Protein AF-A0A605MLF8-F1 (afdb_monomer_lite)

Radius of gyration: 11.59 Å; chains: 1; bounding box: 33×24×25 Å

Structure (mmCIF, N/CA/C/O backbone):
data_AF-A0A605MLF8-F1
#
_entry.id   AF-A0A605MLF8-F1
#
loop_
_atom_site.group_PDB
_atom_site.id
_atom_site.type_symbol
_atom_site.label_atom_id
_atom_site.label_alt_id
_atom_site.label_comp_id
_atom_site.label_asym_id
_atom_site.label_entity_id
_atom_site.label_seq_id
_atom_site.pdbx_PDB_ins_code
_atom_site.Cartn_x
_atom_site.Cartn_y
_atom_site.Cartn_z
_atom_site.occupancy
_atom_site.B_iso_or_equiv
_atom_site.auth_seq_id
_atom_site.auth_comp_id
_atom_site.auth_asym_id
_atom_site.auth_atom_id
_atom_site.pdbx_PDB_model_num
ATOM 1 N N . ILE A 1 1 ? 6.966 2.172 14.484 1.00 47.56 1 ILE A N 1
ATOM 2 C CA . ILE A 1 1 ? 6.865 2.441 13.029 1.00 47.56 1 ILE A CA 1
ATOM 3 C C . ILE A 1 1 ? 6.286 3.848 12.895 1.00 47.56 1 ILE A C 1
ATOM 5 O O . ILE A 1 1 ? 5.252 4.107 13.489 1.00 47.56 1 ILE A O 1
ATOM 9 N N . TYR A 1 2 ? 6.980 4.793 12.254 1.00 32.22 2 TYR A N 1
ATOM 10 C CA . TYR A 1 2 ? 6.468 6.163 12.087 1.00 32.22 2 TYR A CA 1
ATOM 11 C C . TYR A 1 2 ? 5.548 6.188 10.862 1.00 32.22 2 TYR A C 1
ATOM 13 O O . TYR A 1 2 ? 6.032 6.153 9.731 1.00 32.22 2 TYR A O 1
ATOM 21 N N . VAL A 1 3 ? 4.230 6.178 11.077 1.00 45.44 3 VAL A N 1
ATOM 22 C CA . VAL A 1 3 ? 3.234 6.221 9.998 1.00 45.44 3 VAL A CA 1
ATOM 23 C C . VAL A 1 3 ? 2.896 7.683 9.723 1.00 45.44 3 VAL A C 1
ATOM 25 O O . VAL A 1 3 ? 2.030 8.269 10.367 1.00 45.44 3 VAL A O 1
ATOM 28 N N . LYS A 1 4 ? 3.615 8.309 8.784 1.00 43.00 4 LYS A N 1
ATOM 29 C CA . LYS A 1 4 ? 3.292 9.667 8.329 1.00 43.00 4 LYS A CA 1
ATOM 30 C C . LYS A 1 4 ? 2.137 9.569 7.332 1.00 43.00 4 LYS A C 1
ATOM 32 O O . LYS A 1 4 ? 2.344 9.394 6.134 1.00 43.00 4 LYS A O 1
ATOM 37 N N . THR A 1 5 ? 0.912 9.660 7.835 1.00 46.88 5 THR A N 1
ATOM 38 C CA . THR A 1 5 ? -0.320 9.857 7.060 1.00 46.88 5 THR A CA 1
ATOM 39 C C . THR A 1 5 ? -0.288 11.241 6.430 1.00 46.88 5 THR A C 1
ATOM 41 O O . THR A 1 5 ? -0.852 12.200 6.946 1.00 46.88 5 THR A O 1
ATOM 44 N N . ASN A 1 6 ? 0.433 11.406 5.327 1.00 42.44 6 ASN A N 1
ATOM 45 C CA . ASN A 1 6 ? 0.339 12.658 4.599 1.00 42.44 6 ASN A CA 1
ATOM 46 C C . ASN A 1 6 ? 0.436 12.432 3.100 1.00 42.44 6 ASN A C 1
ATOM 48 O O . ASN A 1 6 ? 1.519 12.425 2.524 1.00 42.44 6 ASN A O 1
ATOM 52 N N . ARG A 1 7 ? -0.767 12.338 2.525 1.00 48.50 7 ARG A N 1
ATOM 53 C CA . ARG A 1 7 ? -1.100 12.554 1.121 1.00 48.50 7 ARG A CA 1
ATOM 54 C C . ARG A 1 7 ? -0.560 11.494 0.149 1.00 48.50 7 ARG A C 1
ATOM 56 O O . ARG A 1 7 ? 0.544 10.983 0.277 1.00 48.50 7 ARG A O 1
ATOM 63 N N . PHE A 1 8 ? -1.367 11.259 -0.882 1.00 46.69 8 PHE A N 1
ATOM 64 C CA . PHE A 1 8 ? -1.047 10.557 -2.127 1.00 46.69 8 PHE A CA 1
ATOM 65 C C . PHE A 1 8 ? -1.169 9.026 -2.114 1.00 46.69 8 PHE A C 1
ATOM 67 O O . PHE A 1 8 ? -0.216 8.301 -1.852 1.00 46.69 8 PHE A O 1
ATOM 74 N N . TYR A 1 9 ? -2.311 8.547 -2.611 1.00 48.28 9 TYR A N 1
ATOM 75 C CA . TYR A 1 9 ? -2.317 8.110 -4.008 1.00 48.28 9 TYR A CA 1
ATOM 76 C C . TYR A 1 9 ? -3.708 8.308 -4.620 1.00 48.28 9 TYR A C 1
ATOM 78 O O . TYR A 1 9 ? -4.701 7.813 -4.096 1.00 48.28 9 TYR A O 1
ATOM 86 N N . SER A 1 10 ? -3.773 9.046 -5.728 1.00 52.00 10 SER A N 1
ATOM 87 C CA . SER A 1 10 ? -4.976 9.368 -6.509 1.00 52.00 10 SER A CA 1
ATOM 88 C C . SER A 1 10 ? -5.554 8.154 -7.252 1.00 52.00 10 SER A C 1
ATOM 90 O O . SER A 1 10 ? -6.024 8.298 -8.375 1.00 52.00 10 SER A O 1
ATOM 92 N N . ASN A 1 11 ? -5.463 6.949 -6.678 1.00 64.94 11 ASN A N 1
ATOM 93 C CA . ASN A 1 11 ? -6.027 5.739 -7.260 1.00 64.94 11 ASN A CA 1
ATOM 94 C C . ASN A 1 11 ? -7.378 5.441 -6.586 1.00 64.94 11 ASN A C 1
ATOM 96 O O . ASN A 1 11 ? -7.409 4.750 -5.560 1.00 64.94 11 ASN A O 1
ATOM 100 N N . PRO A 1 12 ? -8.492 5.971 -7.131 1.00 63.38 12 PRO A N 1
ATOM 101 C CA . PRO A 1 12 ? -9.817 5.791 -6.551 1.00 63.38 12 PRO A CA 1
ATOM 102 C C . PRO A 1 12 ? -10.212 4.318 -6.464 1.00 63.38 12 PRO A C 1
ATOM 104 O O . PRO A 1 12 ? -10.955 3.958 -5.560 1.00 63.38 12 PRO A O 1
ATOM 107 N N . SER A 1 13 ? -9.682 3.448 -7.329 1.00 72.25 13 SER A N 1
ATOM 108 C CA . SER A 1 13 ? -9.986 2.017 -7.302 1.00 72.25 13 SER A CA 1
ATOM 109 C C . SER A 1 13 ? -9.472 1.345 -6.028 1.00 72.25 13 SER A C 1
ATOM 111 O O . SER A 1 13 ? -10.206 0.591 -5.404 1.00 72.25 13 SER A O 1
ATOM 113 N N . LEU A 1 14 ? -8.246 1.648 -5.587 1.00 74.50 14 LEU A N 1
ATOM 114 C CA . LEU A 1 14 ? -7.699 1.089 -4.342 1.00 74.50 14 LEU A CA 1
ATOM 115 C C . LEU A 1 14 ? -8.447 1.611 -3.114 1.00 74.50 14 LEU A C 1
ATOM 117 O O . LEU A 1 14 ? -8.782 0.828 -2.229 1.00 74.50 14 LEU A O 1
ATOM 121 N N . ALA A 1 15 ? -8.752 2.910 -3.091 1.00 70.69 15 ALA A N 1
ATOM 122 C CA . ALA A 1 15 ? -9.529 3.509 -2.012 1.00 70.69 15 ALA A CA 1
ATOM 123 C C . ALA A 1 15 ? -10.947 2.915 -1.932 1.00 70.69 15 ALA A C 1
ATOM 125 O O . ALA A 1 15 ? -11.414 2.595 -0.841 1.00 70.69 15 ALA A O 1
ATOM 126 N N . LEU A 1 16 ? -11.603 2.704 -3.081 1.00 75.88 16 LEU A N 1
ATOM 127 C CA . LEU A 1 16 ? -12.924 2.076 -3.169 1.00 75.88 16 LEU A CA 1
ATOM 128 C C . LEU A 1 16 ? -12.899 0.616 -2.701 1.00 75.88 16 LEU A C 1
ATOM 130 O O . LEU A 1 16 ? -13.833 0.154 -2.057 1.00 75.88 16 LEU A O 1
ATOM 134 N N . LEU A 1 17 ? -11.809 -0.097 -2.986 1.00 80.25 17 LEU A N 1
ATOM 135 C CA . LEU A 1 17 ? -11.584 -1.471 -2.543 1.00 80.25 17 LEU A CA 1
ATOM 136 C C . LEU A 1 17 ? -11.103 -1.570 -1.082 1.00 80.25 17 LEU A C 1
ATOM 138 O O . LEU A 1 17 ? -10.720 -2.652 -0.652 1.00 80.25 17 LEU A O 1
ATOM 142 N N . GLY A 1 18 ? -11.079 -0.471 -0.318 1.00 77.94 18 GLY A N 1
ATOM 143 C CA . GLY A 1 18 ? -10.704 -0.486 1.102 1.00 77.94 18 GLY A CA 1
ATOM 144 C C . GLY A 1 18 ? -9.198 -0.595 1.368 1.00 77.94 18 GLY A C 1
ATOM 145 O O . GLY A 1 18 ? -8.781 -0.848 2.504 1.00 77.94 18 GLY A O 1
ATOM 146 N N . PHE A 1 19 ? -8.364 -0.392 0.346 1.00 82.06 19 PHE A N 1
ATOM 147 C CA . PHE A 1 19 ? -6.917 -0.348 0.506 1.0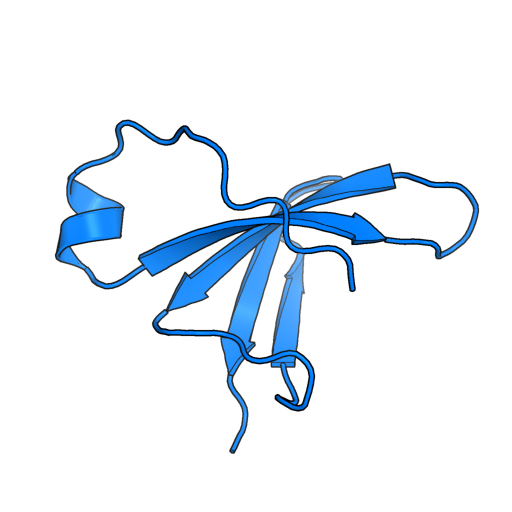0 82.06 19 PHE A CA 1
ATOM 148 C C . PHE A 1 19 ? -6.447 1.035 0.939 1.00 82.06 19 PHE A C 1
ATOM 150 O O . PHE A 1 19 ? -6.849 2.074 0.413 1.00 82.06 19 PHE A O 1
ATOM 157 N N . ARG A 1 20 ? -5.516 1.027 1.885 1.00 79.62 20 ARG A N 1
ATOM 158 C CA . ARG A 1 20 ? -4.797 2.182 2.394 1.00 79.62 20 ARG A CA 1
ATOM 159 C C . ARG A 1 20 ? -3.320 2.021 2.090 1.00 79.62 20 ARG A C 1
ATOM 161 O O . ARG A 1 20 ? -2.759 0.929 2.184 1.00 79.62 20 ARG A O 1
ATOM 168 N N . ILE A 1 21 ? -2.700 3.127 1.709 1.00 78.88 21 ILE A N 1
ATOM 169 C CA . ILE A 1 21 ? -1.290 3.168 1.344 1.00 78.88 21 ILE A CA 1
ATOM 170 C C . ILE A 1 21 ? -0.559 3.973 2.408 1.00 78.88 21 ILE A C 1
ATOM 172 O O . ILE A 1 21 ? -0.948 5.092 2.740 1.00 78.88 21 ILE A O 1
A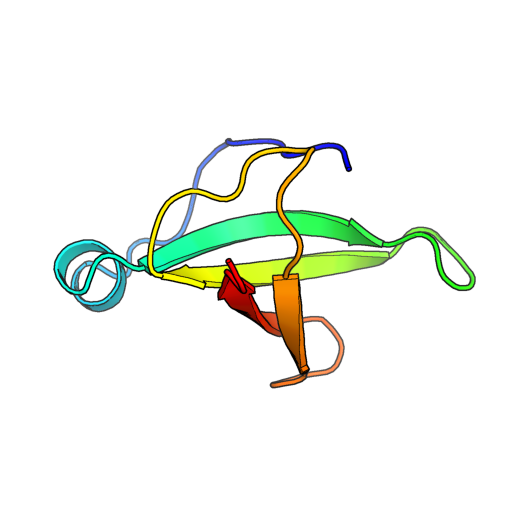TOM 176 N N . PHE A 1 22 ? 0.508 3.394 2.934 1.00 78.06 22 PHE A N 1
ATOM 177 C CA . PHE A 1 22 ? 1.325 3.967 3.986 1.00 78.06 22 PHE A CA 1
ATOM 178 C C . PHE A 1 22 ? 2.752 4.123 3.482 1.00 78.06 22 PHE A C 1
ATOM 180 O O . PHE A 1 22 ? 3.285 3.236 2.822 1.00 78.06 22 PHE A O 1
ATOM 187 N N . LYS A 1 23 ? 3.395 5.238 3.824 1.00 77.69 23 LYS A N 1
ATOM 188 C CA . LYS A 1 23 ? 4.847 5.368 3.698 1.00 77.69 23 LYS A CA 1
ATOM 189 C C . LYS A 1 23 ? 5.469 5.144 5.063 1.00 77.69 23 LYS A C 1
ATOM 191 O O . LYS A 1 23 ? 5.155 5.864 6.012 1.00 77.69 23 LYS A O 1
ATOM 196 N N . ALA A 1 24 ? 6.326 4.138 5.152 1.00 76.44 24 ALA A N 1
ATOM 197 C CA . ALA A 1 24 ? 7.033 3.790 6.370 1.00 76.44 24 ALA A CA 1
ATOM 198 C C . ALA A 1 24 ? 8.529 3.682 6.087 1.00 76.44 24 ALA A C 1
ATOM 200 O O . ALA A 1 24 ? 8.947 3.149 5.063 1.00 76.44 24 ALA A O 1
ATOM 201 N N . ASN A 1 25 ? 9.337 4.166 7.022 1.00 75.50 25 ASN A N 1
ATOM 202 C CA . ASN A 1 25 ? 10.773 3.941 6.992 1.00 75.50 25 ASN A CA 1
ATOM 203 C C . ASN A 1 25 ? 11.080 2.600 7.660 1.00 75.50 25 ASN A C 1
ATOM 205 O O . ASN A 1 25 ? 10.794 2.426 8.847 1.00 75.50 25 ASN A O 1
ATOM 209 N N . ILE A 1 26 ? 11.637 1.660 6.897 1.00 73.06 26 ILE A N 1
ATOM 210 C CA . ILE A 1 26 ? 12.095 0.366 7.410 1.00 73.06 26 ILE A CA 1
ATOM 211 C C . ILE A 1 26 ? 13.594 0.473 7.670 1.00 73.06 26 ILE A C 1
ATOM 213 O O . ILE A 1 26 ? 14.360 0.863 6.789 1.00 73.06 26 ILE A O 1
ATOM 217 N N . ASN A 1 27 ? 13.998 0.131 8.892 1.00 64.75 27 ASN A N 1
ATOM 218 C CA . ASN A 1 27 ? 15.378 0.231 9.350 1.00 64.75 27 ASN A CA 1
ATOM 219 C C . ASN A 1 27 ? 15.996 -1.175 9.407 1.00 64.75 27 ASN A C 1
ATOM 221 O O . ASN A 1 27 ? 16.089 -1.774 10.471 1.00 64.75 27 ASN A O 1
ATOM 225 N N . ASP A 1 28 ? 16.328 -1.732 8.240 1.00 63.06 28 ASP A N 1
ATOM 226 C CA . ASP A 1 28 ? 16.869 -3.101 8.118 1.00 63.06 28 ASP A CA 1
ATOM 227 C C . ASP A 1 28 ? 18.396 -3.104 7.908 1.00 63.06 28 ASP A C 1
ATOM 229 O O . ASP A 1 28 ? 19.094 -3.932 8.477 1.00 63.06 28 ASP A O 1
ATOM 233 N N . ARG A 1 29 ? 18.938 -2.125 7.164 1.00 63.12 29 ARG A N 1
ATOM 234 C CA . ARG A 1 29 ? 20.386 -1.879 6.945 1.00 63.12 29 ARG A CA 1
ATOM 235 C C . ARG A 1 29 ? 20.598 -0.486 6.327 1.00 63.12 29 ARG A C 1
ATOM 237 O O . ARG A 1 29 ? 21.229 -0.319 5.288 1.00 63.12 29 ARG A O 1
ATOM 244 N N . GLY A 1 30 ? 19.963 0.511 6.938 1.00 67.00 30 GLY A N 1
ATOM 245 C CA . GLY A 1 30 ? 19.805 1.865 6.408 1.00 67.00 30 GLY A CA 1
ATOM 246 C C . GLY A 1 30 ? 18.329 2.240 6.313 1.00 67.00 30 GLY A C 1
ATOM 247 O O . GLY A 1 30 ? 17.486 1.390 6.022 1.00 67.00 30 GLY A O 1
ATOM 248 N N . THR A 1 31 ? 18.019 3.506 6.582 1.00 72.44 31 THR A N 1
ATOM 249 C CA . THR A 1 31 ? 16.656 4.036 6.521 1.00 72.44 31 THR A CA 1
ATOM 250 C C . THR A 1 31 ? 16.195 4.049 5.067 1.00 72.44 31 THR A C 1
ATOM 252 O O . THR A 1 31 ? 16.610 4.910 4.292 1.00 72.44 31 THR A O 1
ATOM 255 N N . LYS A 1 32 ? 15.359 3.083 4.679 1.00 74.88 32 LYS A N 1
ATOM 256 C CA . LYS A 1 32 ? 14.708 3.076 3.365 1.00 74.88 32 LYS A CA 1
ATOM 257 C C . LYS A 1 32 ? 13.220 3.338 3.514 1.00 74.88 32 LYS A C 1
ATOM 259 O O . LYS A 1 32 ? 12.547 2.715 4.336 1.00 74.88 32 LYS A O 1
ATOM 264 N N . GLU A 1 33 ? 12.713 4.231 2.676 1.00 79.00 33 GLU A N 1
ATOM 265 C CA . GLU A 1 33 ? 11.284 4.473 2.539 1.00 79.00 33 GLU A CA 1
ATOM 266 C C . GLU A 1 33 ? 10.635 3.338 1.746 1.00 79.00 33 GLU A C 1
ATOM 268 O O . GLU A 1 33 ? 11.016 3.052 0.607 1.00 79.00 33 GLU A O 1
ATOM 273 N N . PHE A 1 34 ? 9.633 2.715 2.357 1.00 80.44 34 PHE A N 1
ATOM 274 C CA . PHE A 1 34 ? 8.785 1.706 1.746 1.00 80.44 34 PHE A CA 1
ATOM 275 C C . PHE A 1 34 ? 7.349 2.203 1.643 1.00 80.44 34 PHE A C 1
ATOM 277 O O . PHE A 1 34 ? 6.813 2.835 2.557 1.00 80.44 34 PHE A O 1
ATOM 284 N N . VAL A 1 35 ? 6.721 1.860 0.526 1.00 83.44 35 VAL A N 1
ATOM 285 C CA . VAL A 1 35 ? 5.293 2.011 0.285 1.00 83.44 35 VAL A CA 1
ATOM 286 C C . VAL A 1 35 ? 4.612 0.702 0.668 1.00 83.44 35 VAL A C 1
ATOM 288 O O . VAL A 1 35 ? 4.846 -0.340 0.061 1.00 83.44 35 VAL A O 1
ATOM 291 N N . ILE A 1 36 ? 3.769 0.757 1.689 1.00 82.81 36 ILE A N 1
ATOM 292 C CA . ILE A 1 36 ? 3.010 -0.377 2.204 1.00 82.81 36 ILE A CA 1
ATOM 293 C C . ILE A 1 36 ? 1.560 -0.215 1.765 1.00 82.81 36 ILE A C 1
ATOM 295 O O . ILE A 1 36 ? 0.917 0.773 2.106 1.00 82.81 36 ILE A O 1
ATOM 299 N N . ILE A 1 37 ? 1.032 -1.190 1.036 1.00 84.81 37 ILE A N 1
ATOM 300 C CA . ILE A 1 37 ? -0.365 -1.234 0.600 1.00 84.81 37 ILE A CA 1
ATOM 301 C C . ILE A 1 37 ? -1.089 -2.248 1.482 1.00 84.81 37 ILE A C 1
ATOM 303 O O . ILE A 1 37 ? -0.736 -3.422 1.464 1.00 84.81 37 ILE A O 1
ATOM 307 N N . CYS A 1 38 ? -2.086 -1.828 2.256 1.00 84.44 38 CYS A N 1
ATOM 308 C CA . CYS A 1 38 ? -2.816 -2.704 3.171 1.00 84.44 38 CYS A CA 1
ATOM 309 C C . CYS A 1 38 ? -4.322 -2.543 3.023 1.00 84.44 38 CYS A C 1
ATOM 311 O O . CYS A 1 38 ? -4.812 -1.432 2.872 1.00 84.44 38 CYS A O 1
ATOM 313 N N . HIS A 1 39 ? -5.063 -3.641 3.119 1.00 83.19 39 HIS A N 1
ATOM 314 C CA . HIS A 1 39 ? -6.516 -3.595 3.239 1.00 83.19 39 HIS A CA 1
ATOM 315 C C . HIS A 1 39 ? -6.898 -3.366 4.710 1.00 83.19 39 HIS A C 1
ATOM 317 O O . HIS A 1 39 ? -6.540 -4.182 5.562 1.00 83.19 39 HIS A O 1
ATOM 323 N N . GLY A 1 40 ? -7.593 -2.266 5.014 1.00 75.81 40 GLY A N 1
ATOM 324 C CA . GLY A 1 40 ? -7.966 -1.882 6.384 1.00 75.81 40 GLY A CA 1
ATOM 325 C C . GLY A 1 40 ? -6.955 -0.987 7.118 1.00 75.81 40 GLY A C 1
ATOM 326 O O . GLY A 1 40 ? -6.085 -0.360 6.509 1.00 75.81 40 GLY A O 1
ATOM 327 N N . GLU A 1 41 ? -7.106 -0.883 8.440 1.00 73.69 41 GLU A N 1
ATOM 328 C CA . GLU A 1 41 ? -6.291 -0.019 9.304 1.00 73.69 41 GLU A CA 1
ATOM 329 C C . GLU A 1 41 ? -5.202 -0.810 10.020 1.00 73.69 41 GLU A C 1
ATOM 331 O O . GLU A 1 41 ? -5.480 -1.785 10.712 1.00 73.69 41 GLU A O 1
ATOM 336 N N . ILE A 1 42 ? -3.951 -0.381 9.850 1.00 73.69 42 ILE A N 1
ATOM 337 C CA . ILE A 1 42 ? -2.819 -0.916 10.603 1.00 73.69 42 ILE A CA 1
ATOM 338 C C . ILE A 1 42 ? -2.641 -0.043 11.840 1.00 73.69 42 ILE A C 1
ATOM 340 O O . ILE A 1 42 ? -2.339 1.145 11.716 1.00 73.69 42 ILE A O 1
ATOM 344 N N . ASP A 1 43 ? -2.777 -0.648 13.014 1.00 71.00 43 ASP A N 1
ATOM 345 C CA . ASP A 1 43 ? -2.351 -0.035 14.269 1.00 71.00 43 ASP A CA 1
ATOM 346 C C . ASP A 1 43 ? -0.900 -0.428 14.601 1.00 71.00 43 ASP A C 1
ATOM 348 O O . ASP A 1 43 ? -0.410 -1.470 14.157 1.00 71.00 43 ASP A O 1
ATOM 352 N N . ASN A 1 44 ? -0.206 0.377 15.408 1.00 68.44 44 ASN A N 1
ATOM 353 C CA . ASN A 1 44 ? 1.173 0.104 15.825 1.00 68.44 44 ASN A CA 1
ATOM 354 C C . ASN A 1 44 ? 1.350 -1.256 16.519 1.00 68.44 44 ASN A C 1
ATOM 356 O O . ASN A 1 44 ? 2.447 -1.811 16.461 1.00 68.44 44 ASN A O 1
ATOM 360 N N . ASN A 1 45 ? 0.306 -1.795 17.154 1.00 74.44 45 ASN A N 1
ATOM 361 C CA . ASN A 1 45 ? 0.362 -3.096 17.823 1.00 74.44 45 ASN A CA 1
ATOM 362 C C . ASN A 1 45 ? -0.104 -4.270 16.937 1.00 74.44 45 ASN A C 1
ATOM 364 O O . ASN A 1 45 ? -0.163 -5.415 17.388 1.00 74.44 45 ASN A O 1
ATOM 368 N N . SER A 1 46 ? -0.455 -4.008 15.675 1.00 69.12 46 SER A N 1
ATOM 369 C CA . SER A 1 46 ? -0.969 -5.030 14.761 1.00 69.12 46 SER A CA 1
ATOM 370 C C . SER A 1 46 ? 0.159 -5.884 14.183 1.00 69.12 46 SER A C 1
ATOM 372 O O . SER A 1 46 ? 1.156 -5.369 13.675 1.00 69.12 46 SER A O 1
ATOM 374 N N . ARG A 1 47 ? -0.015 -7.211 14.182 1.00 78.38 47 ARG A N 1
ATOM 375 C CA . ARG A 1 47 ? 0.875 -8.113 13.443 1.00 78.38 47 ARG A CA 1
ATOM 376 C C . ARG A 1 47 ? 0.479 -8.114 11.972 1.00 78.38 47 ARG A C 1
ATOM 378 O O . ARG A 1 47 ? -0.653 -8.429 11.614 1.00 78.38 47 ARG A O 1
ATOM 385 N N . ILE A 1 48 ? 1.425 -7.781 11.104 1.00 77.38 48 ILE A N 1
ATOM 386 C CA . ILE A 1 48 ? 1.208 -7.781 9.658 1.00 77.38 48 ILE A CA 1
ATOM 387 C C . ILE A 1 48 ? 2.104 -8.819 8.991 1.00 77.38 48 ILE A C 1
ATOM 389 O O . ILE A 1 48 ? 3.287 -8.943 9.308 1.00 77.38 48 ILE A O 1
ATOM 393 N N . LYS A 1 49 ? 1.544 -9.557 8.035 1.00 83.81 49 LYS A N 1
ATOM 394 C CA . LYS A 1 49 ? 2.327 -10.292 7.039 1.00 83.81 49 LYS A CA 1
ATOM 395 C C . LYS A 1 49 ? 2.462 -9.403 5.821 1.00 83.81 49 LYS A C 1
ATOM 397 O O . LYS A 1 49 ? 1.476 -8.802 5.411 1.00 83.81 49 LYS A O 1
ATOM 402 N N . TYR 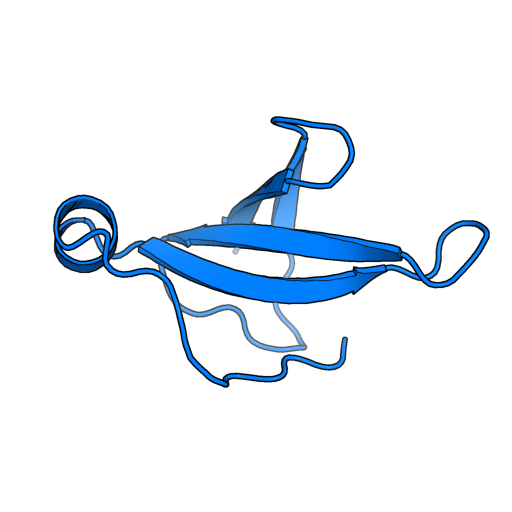A 1 50 ? 3.650 -9.319 5.239 1.00 82.69 50 TYR A N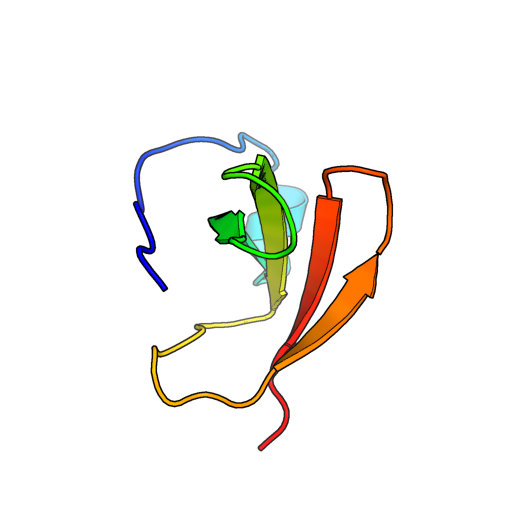 1
ATOM 403 C CA . TYR A 1 50 ? 3.853 -8.538 4.027 1.00 82.69 50 TYR A CA 1
ATOM 404 C C . TYR A 1 50 ? 4.465 -9.380 2.912 1.00 82.69 50 TYR A C 1
ATOM 406 O O . TYR A 1 50 ? 5.231 -10.308 3.160 1.00 82.69 50 TYR A O 1
ATOM 414 N N . ILE A 1 51 ? 4.118 -9.033 1.678 1.00 85.25 51 ILE A N 1
ATOM 415 C CA . ILE A 1 51 ? 4.661 -9.599 0.447 1.00 85.25 51 ILE A CA 1
ATOM 416 C C . ILE A 1 51 ? 5.340 -8.451 -0.291 1.00 85.25 51 ILE A C 1
ATOM 418 O O . ILE A 1 51 ? 4.710 -7.428 -0.557 1.00 85.25 51 ILE A O 1
ATOM 422 N N . LYS A 1 52 ? 6.631 -8.585 -0.602 1.00 84.06 52 LYS A N 1
ATOM 423 C CA . LYS A 1 52 ? 7.322 -7.605 -1.451 1.00 84.06 52 LYS A CA 1
ATOM 424 C C . LYS A 1 52 ? 6.773 -7.715 -2.871 1.00 84.06 52 LYS A C 1
ATOM 426 O O . LYS A 1 52 ? 6.837 -8.784 -3.466 1.00 84.06 52 LYS A O 1
ATOM 431 N N . LEU A 1 53 ? 6.225 -6.613 -3.375 1.00 83.06 53 LEU A N 1
ATOM 432 C CA . LEU A 1 53 ? 5.885 -6.456 -4.790 1.00 83.06 53 LEU A CA 1
ATOM 433 C C . LEU A 1 53 ? 7.095 -5.949 -5.570 1.00 83.06 53 LEU A C 1
ATOM 435 O O . LEU A 1 53 ? 7.300 -6.347 -6.707 1.00 83.06 53 LEU A O 1
ATOM 439 N N . ASP A 1 54 ? 7.876 -5.069 -4.944 1.00 82.69 54 ASP A N 1
ATOM 440 C CA . ASP A 1 54 ? 9.033 -4.417 -5.542 1.00 82.69 54 ASP A CA 1
ATOM 441 C C . ASP A 1 54 ? 10.090 -4.098 -4.463 1.00 82.69 54 ASP A C 1
ATOM 443 O O . ASP A 1 54 ? 9.885 -4.350 -3.269 1.00 82.69 54 ASP A O 1
ATOM 447 N N . ASN A 1 55 ? 11.219 -3.507 -4.859 1.00 79.75 55 ASN A N 1
ATOM 448 C CA . ASN A 1 55 ? 12.308 -3.113 -3.968 1.0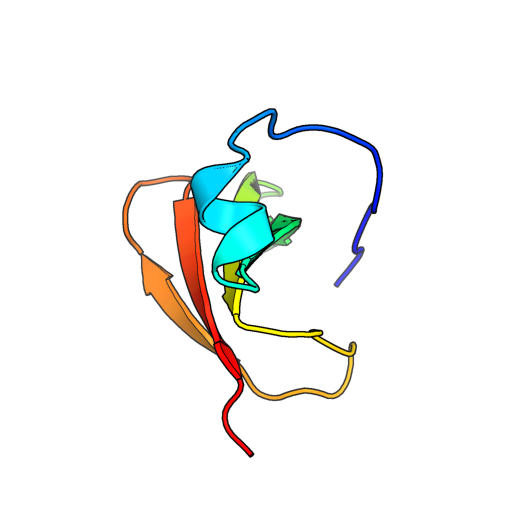0 79.75 55 ASN A CA 1
ATOM 449 C C . ASN A 1 55 ? 11.879 -2.132 -2.872 1.00 79.75 55 ASN A C 1
ATOM 451 O O . ASN A 1 55 ? 12.433 -2.182 -1.773 1.00 7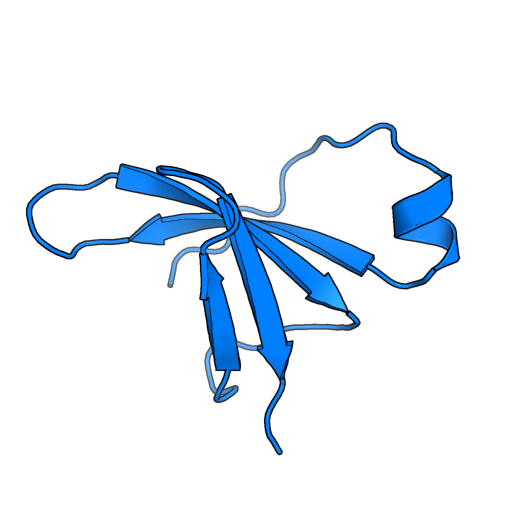9.75 55 ASN A O 1
ATOM 455 N N . ASN A 1 56 ? 10.890 -1.280 -3.154 1.00 81.81 56 ASN A N 1
ATOM 456 C CA . ASN A 1 56 ? 10.386 -0.266 -2.225 1.00 81.81 56 ASN A CA 1
ATOM 457 C C . ASN A 1 56 ? 8.867 -0.350 -2.005 1.00 81.81 56 ASN A C 1
ATOM 459 O O . ASN A 1 56 ? 8.302 0.535 -1.366 1.00 81.81 56 ASN A O 1
ATOM 463 N N . THR A 1 57 ? 8.197 -1.394 -2.509 1.00 81.75 57 THR A N 1
ATOM 464 C CA . THR A 1 57 ? 6.739 -1.551 -2.378 1.00 81.75 57 THR A CA 1
ATOM 465 C C . THR A 1 57 ? 6.376 -2.937 -1.868 1.00 81.75 57 THR A C 1
ATOM 467 O O . THR A 1 57 ? 6.855 -3.953 -2.374 1.00 81.75 57 THR A O 1
ATOM 470 N N . CYS A 1 58 ? 5.487 -2.998 -0.882 1.00 85.00 58 CYS A N 1
ATOM 471 C CA . CYS A 1 58 ? 5.008 -4.250 -0.317 1.00 85.00 58 CYS A CA 1
ATOM 472 C C . CYS A 1 58 ? 3.507 -4.217 -0.005 1.00 85.00 58 CYS A C 1
ATOM 474 O O . CYS A 1 58 ? 2.948 -3.199 0.395 1.00 85.00 58 CYS A O 1
ATOM 476 N N . LEU A 1 59 ? 2.854 -5.363 -0.192 1.00 86.00 59 LEU A N 1
ATOM 477 C CA . LEU A 1 59 ? 1.466 -5.595 0.180 1.00 86.00 59 LEU A CA 1
ATOM 478 C C . LEU A 1 59 ? 1.455 -6.139 1.601 1.00 86.00 59 LEU A C 1
ATOM 480 O O . LEU A 1 59 ? 2.014 -7.205 1.840 1.00 86.00 59 LEU A O 1
ATOM 484 N N . ALA A 1 60 ? 0.822 -5.440 2.532 1.00 86.75 60 ALA A N 1
ATOM 485 C CA . ALA A 1 60 ? 0.606 -5.914 3.887 1.00 86.75 60 ALA A CA 1
ATOM 486 C C . ALA A 1 60 ? -0.809 -6.481 4.050 1.00 86.75 60 ALA A C 1
ATOM 488 O O . ALA A 1 60 ? -1.792 -5.947 3.538 1.00 86.75 60 ALA A O 1
ATOM 489 N N . LYS A 1 61 ? -0.903 -7.570 4.807 1.00 85.69 61 LYS A N 1
ATOM 490 C CA . LYS A 1 61 ? -2.138 -8.187 5.271 1.00 85.69 61 LYS A CA 1
ATOM 491 C C . LYS A 1 61 ? -2.097 -8.258 6.792 1.00 85.69 61 LYS A C 1
ATOM 493 O O . LYS A 1 61 ? -1.195 -8.872 7.371 1.00 85.69 61 LYS A O 1
ATOM 498 N N . ILE A 1 62 ? -3.087 -7.641 7.428 1.00 81.62 62 ILE A N 1
ATOM 499 C CA . ILE A 1 62 ? -3.282 -7.718 8.876 1.00 81.62 62 ILE A CA 1
ATOM 500 C C . ILE A 1 62 ? -3.568 -9.178 9.228 1.00 81.62 62 ILE A C 1
ATOM 502 O O . ILE A 1 62 ? -4.418 -9.824 8.613 1.00 81.62 62 ILE A O 1
ATOM 506 N N . THR A 1 63 ? -2.798 -9.717 10.166 1.00 74.69 63 THR A N 1
ATOM 507 C CA . THR A 1 63 ? -3.014 -11.050 10.726 1.00 74.69 63 THR A CA 1
ATOM 508 C C . THR A 1 63 ? -3.525 -10.840 12.146 1.00 74.69 63 THR A C 1
ATOM 510 O O . THR A 1 63 ? -2.802 -10.264 12.957 1.00 74.69 63 THR A O 1
ATOM 513 N N . GLN A 1 64 ? -4.781 -11.223 12.398 1.00 59.38 64 GLN A N 1
ATOM 514 C CA . GLN A 1 64 ? -5.359 -11.258 13.747 1.00 59.38 64 GLN A CA 1
ATOM 515 C C . GLN A 1 64 ? -4.673 -12.324 14.601 1.00 59.38 64 GLN A C 1
ATOM 517 O O . GLN A 1 64 ? -4.284 -13.371 14.030 1.00 59.38 64 GLN A O 1
#

Foldseek 3Di:
DDWPPDDDDPPVVLVVQQKDWTWDFDVPPDTATAIEIERHDDDPPWDWDWDDPDPRYIYIYTDD

pLDDT: mean 71.93, std 13.24, range [32.22, 86.75]

Sequence (64 aa):
IYVKTNRFYSNPSLALLGFRIFKANINDRGTKEFVIICHGEIDNNSRIKYIKLDNNTCLAKITQ

Secondary structure (DSSP, 8-state):
-----------HHHHHTTEEEEEEEEESSSEEEEEEEEESPPPTT--EEEEESSSSEEEEEE--

InterPro domains:
  IPR048118 Anti-phage protein KwaA [PF28043] (1-57)

Organism: NCBI:txid440524